Protein AF-A0A9P1H1B0-F1 (afdb_monomer)

InterPro domains:
  IPR007763 NADH dehydrogenase [ubiquinone] 1 alpha subcomplex subunit 12 [PF05071] (18-90)
  IPR007763 NADH dehydrogenase [ubiquinone] 1 alpha subcomplex subunit 12 [PTHR12910] (19-89)

Secondary structure (DSSP, 8-state):
---HHHHHHHHHHH-HHHHHHHHHTTTTT-----SSSS--GGGS-HHHHHHHTTS-SS-TTT-TTT---PPPPPPP-TTSTT-------S------

Solvent-accessible surface area (backbone atoms only — not comparable to full-atom values): 6496 Å² total; per-residue (Å²): 137,88,52,74,70,61,53,53,56,48,37,72,72,60,32,68,70,55,43,54,52,46,64,76,41,67,81,72,79,58,87,84,85,73,96,52,92,82,79,54,83,57,67,52,40,69,44,53,42,36,32,64,71,66,73,36,92,61,47,36,91,77,32,78,82,50,57,60,93,63,79,78,73,74,55,78,36,77,97,48,94,74,35,90,74,89,76,82,89,70,78,90,80,82,86,132

Foldseek 3Di:
DDDPVNLVVVCVVQDVVVSVVCVVCVLVPDDDDDPDPPDDPQQDWPQQNCCSRVVDVDGLVPDPVSVDPDDRRDGAQPPHPPHDDDDDPDDDDDDD

Radius of gyration: 22.15 Å; Cα contacts (8 Å, |Δi|>4): 44; chains: 1; bounding box: 44×42×66 Å

pLDDT: mean 83.93, std 8.17, range [50.97, 95.06]

Organism: NCBI:txid1442378

Mean predicted aligned error: 9.66 Å

Nearest PDB structures (foldseek):
  7zmb-assembly1_h  TM=6.764E-01  e=3.390E-08  Thermochaetoides thermophila DSM 1495
  7o71-assembly1_h  TM=6.445E-01  e=1.477E-06  Yarrowia lipolytica
  8esz-assembly1_AN  TM=8.917E-01  e=9.721E-04  Drosophila melanogaster
  8uev-assembly1_1q  TM=8.331E-01  e=3.655E-03  Sus scrofa
  7a24-assembly1_U  TM=6.943E-01  e=1.943E-01  Brassica oleracea

Structure (mmCIF, N/CA/C/O backbone):
data_AF-A0A9P1H1B0-F1
#
_entry.id   AF-A0A9P1H1B0-F1
#
loop_
_atom_site.group_PDB
_atom_site.id
_atom_site.type_symbol
_atom_site.label_atom_id
_atom_site.label_alt_id
_atom_site.label_comp_id
_atom_site.label_asym_id
_atom_site.label_entity_id
_atom_site.label_seq_id
_atom_site.pdbx_PDB_ins_code
_atom_site.Cartn_x
_atom_site.Cartn_y
_atom_site.Cartn_z
_atom_site.occupancy
_atom_site.B_iso_or_equiv
_atom_site.auth_seq_id
_atom_site.auth_comp_id
_atom_site.auth_asym_id
_atom_site.auth_atom_id
_atom_site.pdbx_PDB_model_num
ATOM 1 N N . MET A 1 1 ? -8.130 12.965 14.353 1.00 50.97 1 MET A N 1
ATOM 2 C CA . MET A 1 1 ? -7.735 13.015 15.782 1.00 50.97 1 MET A CA 1
ATOM 3 C C . MET A 1 1 ? -8.952 12.721 16.649 1.00 50.97 1 MET A C 1
ATOM 5 O O . MET A 1 1 ? -10.010 13.283 16.395 1.00 50.97 1 MET A O 1
ATOM 9 N N . SER A 1 2 ? -8.843 11.816 17.622 1.00 61.91 2 SER A N 1
ATOM 10 C CA . SER A 1 2 ? -9.930 11.478 18.554 1.00 61.91 2 SER A CA 1
ATOM 11 C C . SER A 1 2 ? -10.090 12.547 19.642 1.00 61.91 2 SER A C 1
ATOM 13 O O . SER A 1 2 ? -9.098 12.958 20.237 1.00 61.91 2 SER A O 1
ATOM 15 N N . THR A 1 3 ? -11.321 12.972 19.938 1.00 80.62 3 THR A N 1
ATOM 16 C CA . THR A 1 3 ? -11.636 13.916 21.025 1.00 80.62 3 THR A CA 1
ATOM 17 C C . THR A 1 3 ? -11.958 13.182 22.333 1.00 80.62 3 THR A C 1
ATOM 19 O O . THR A 1 3 ? -12.636 12.154 22.317 1.00 80.62 3 THR A O 1
ATOM 22 N N . LEU A 1 4 ? -11.520 13.732 23.476 1.00 81.62 4 LEU A N 1
ATOM 23 C CA . LEU A 1 4 ? -11.763 13.197 24.831 1.00 81.62 4 LEU A CA 1
ATOM 24 C C . LEU A 1 4 ? -13.214 12.717 25.086 1.00 81.62 4 LEU A C 1
ATOM 26 O O . LEU A 1 4 ? -13.386 11.589 25.556 1.00 81.62 4 LEU A O 1
ATOM 30 N N . PRO A 1 5 ? -14.271 13.481 24.736 1.00 84.06 5 PRO A N 1
ATOM 31 C CA . PRO A 1 5 ? -15.651 13.025 24.935 1.00 84.06 5 PRO A CA 1
ATOM 32 C C . PRO A 1 5 ? -16.043 11.821 24.061 1.00 84.06 5 PRO A C 1
ATOM 34 O O . PRO A 1 5 ? -16.783 10.946 24.516 1.00 84.06 5 PRO A O 1
ATOM 37 N N . ARG A 1 6 ? -15.530 11.725 22.825 1.00 76.94 6 ARG A N 1
ATOM 38 C CA . ARG A 1 6 ? -15.791 10.583 21.929 1.00 76.94 6 ARG A CA 1
ATOM 39 C C . ARG A 1 6 ? -15.137 9.310 22.471 1.00 76.94 6 ARG A C 1
ATOM 41 O O . ARG A 1 6 ? -15.746 8.244 22.423 1.00 76.94 6 ARG A O 1
ATOM 48 N N . THR A 1 7 ? -13.946 9.437 23.050 1.00 81.31 7 THR A N 1
ATOM 49 C CA . THR A 1 7 ? -13.235 8.337 23.711 1.00 81.31 7 THR A CA 1
ATOM 50 C C . THR A 1 7 ? -14.000 7.816 24.928 1.00 81.31 7 THR A C 1
ATOM 52 O O . THR A 1 7 ? -14.205 6.610 25.047 1.00 81.31 7 THR A O 1
ATOM 55 N N . LEU A 1 8 ? -14.500 8.705 25.793 1.00 83.50 8 LEU A N 1
ATOM 56 C CA . LEU A 1 8 ? -15.230 8.307 27.002 1.00 83.50 8 LEU A CA 1
ATOM 57 C C . LEU A 1 8 ? -16.591 7.657 26.687 1.00 83.50 8 LEU A C 1
ATOM 59 O O . LEU A 1 8 ? -16.972 6.667 27.314 1.00 83.50 8 LEU A O 1
ATOM 63 N N . SER A 1 9 ? -17.307 8.172 25.680 1.00 82.75 9 SER A N 1
ATOM 64 C CA . SER A 1 9 ? -18.567 7.579 25.207 1.00 82.75 9 SER A CA 1
ATOM 65 C C . SER A 1 9 ? -18.361 6.165 24.649 1.00 82.75 9 SER A C 1
ATOM 67 O O . SER A 1 9 ? -19.117 5.249 24.979 1.00 82.75 9 SER A O 1
ATOM 69 N N . ASN A 1 10 ? -17.298 5.961 23.864 1.00 77.31 10 ASN A N 1
ATOM 70 C CA . ASN A 1 10 ? -16.941 4.643 23.339 1.00 77.31 10 ASN A CA 1
ATOM 71 C C . ASN A 1 10 ? -16.511 3.676 24.453 1.00 77.31 10 ASN A C 1
ATOM 73 O O . ASN A 1 10 ? -16.943 2.526 24.449 1.00 77.31 10 ASN A O 1
ATOM 77 N N . LEU A 1 11 ? -15.745 4.146 25.445 1.00 83.56 11 LEU A N 1
ATOM 78 C CA . LEU A 1 11 ? -15.322 3.343 26.597 1.00 83.56 11 LEU A CA 1
ATOM 79 C C . LEU A 1 11 ? -16.516 2.813 27.406 1.00 83.56 11 LEU A C 1
ATOM 81 O O . LEU A 1 11 ? -16.534 1.644 27.783 1.00 83.56 11 LEU A O 1
ATOM 85 N N . ARG A 1 12 ? -17.539 3.649 27.637 1.00 84.31 12 ARG A N 1
ATOM 86 C CA . ARG A 1 12 ? -18.764 3.243 28.348 1.00 84.31 12 ARG A CA 1
ATOM 87 C C . ARG A 1 12 ? -19.589 2.225 27.558 1.00 84.31 12 ARG A C 1
ATOM 89 O 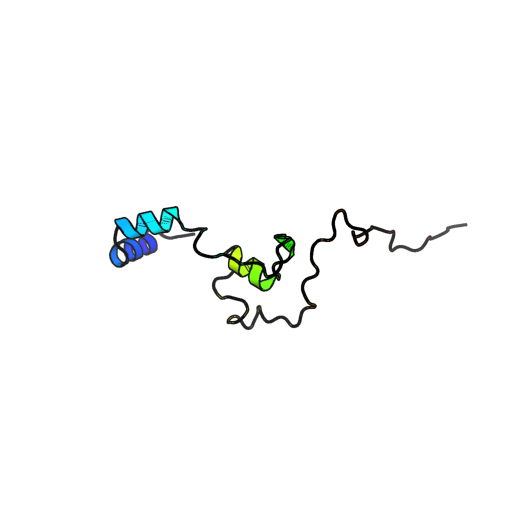O . ARG A 1 12 ? -20.214 1.363 28.163 1.00 84.31 12 ARG A O 1
ATOM 96 N N . LYS A 1 13 ? -19.618 2.341 26.228 1.00 81.75 13 LYS A N 1
ATOM 97 C CA . LYS A 1 13 ? -20.386 1.440 25.354 1.00 81.75 13 LYS A CA 1
ATOM 98 C C . LYS A 1 13 ? -19.725 0.076 25.169 1.00 81.75 13 LYS A C 1
ATOM 100 O O . LYS A 1 13 ? -20.428 -0.923 25.126 1.00 81.75 13 LYS A O 1
ATOM 105 N N . VAL A 1 14 ? -18.402 0.049 25.026 1.00 82.62 14 VAL A N 1
ATOM 106 C CA . VAL A 1 14 ? -17.633 -1.165 24.706 1.00 82.62 14 VAL A CA 1
ATOM 107 C C . VAL A 1 14 ? -17.131 -1.873 25.969 1.00 82.62 14 VAL A C 1
ATOM 109 O O . VAL A 1 14 ? -16.951 -3.082 25.961 1.00 82.62 14 VAL A O 1
ATOM 112 N N . G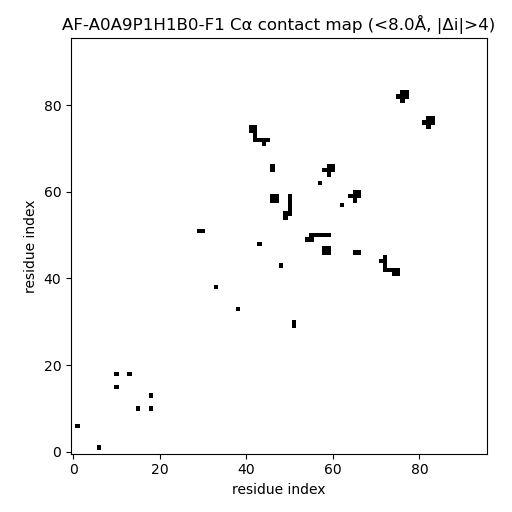LY A 1 15 ? -16.946 -1.145 27.072 1.00 86.69 15 GLY A N 1
ATOM 113 C CA . GLY A 1 15 ? -16.338 -1.672 28.290 1.00 86.69 15 GLY A CA 1
ATOM 114 C C . GLY A 1 15 ? -14.808 -1.596 28.258 1.00 86.69 15 GLY A C 1
ATOM 115 O O . GLY A 1 15 ? -14.168 -1.666 27.210 1.00 86.69 15 GLY A O 1
ATOM 116 N N . ILE A 1 16 ? -14.200 -1.437 29.438 1.00 83.25 16 ILE A N 1
ATOM 117 C CA . ILE A 1 16 ? -12.761 -1.151 29.591 1.00 83.25 16 ILE A CA 1
ATOM 118 C C . ILE A 1 16 ? -11.880 -2.259 28.991 1.00 83.25 16 ILE A C 1
ATOM 120 O O . ILE A 1 16 ? -10.918 -1.962 28.286 1.00 83.25 16 ILE A O 1
ATOM 124 N N . LYS A 1 17 ? -12.209 -3.535 29.236 1.00 79.62 17 LYS A N 1
ATOM 125 C CA . LYS A 1 17 ? -11.406 -4.678 28.763 1.00 79.62 17 LYS A CA 1
ATOM 126 C C . LYS A 1 17 ? -11.380 -4.765 27.236 1.00 79.62 17 LYS A C 1
ATOM 128 O O . LYS A 1 17 ? -10.307 -4.889 26.649 1.00 79.62 17 LYS A O 1
ATOM 133 N N . ASP A 1 18 ? -12.543 -4.648 26.605 1.00 78.25 18 ASP A N 1
ATOM 134 C CA . ASP A 1 18 ? -12.667 -4.731 25.150 1.00 78.25 18 ASP A CA 1
ATOM 135 C C . ASP A 1 18 ? -12.117 -3.485 24.455 1.00 78.25 18 ASP A C 1
ATOM 137 O O . ASP A 1 18 ? -11.532 -3.600 23.382 1.00 78.25 18 ASP A O 1
ATOM 141 N N . TYR A 1 19 ? -12.180 -2.315 25.098 1.00 78.50 19 TYR A N 1
ATOM 142 C CA . TYR A 1 19 ? -11.521 -1.104 24.611 1.00 78.50 19 TYR A CA 1
ATOM 143 C C . TYR A 1 19 ? -9.995 -1.262 24.548 1.00 78.50 19 TYR A C 1
ATOM 145 O O . TYR A 1 19 ? -9.387 -0.993 23.513 1.00 78.50 19 TYR A O 1
ATOM 153 N N . PHE A 1 20 ? -9.361 -1.748 25.622 1.00 79.94 20 PHE A N 1
ATOM 154 C CA . PHE A 1 20 ? -7.916 -2.005 25.611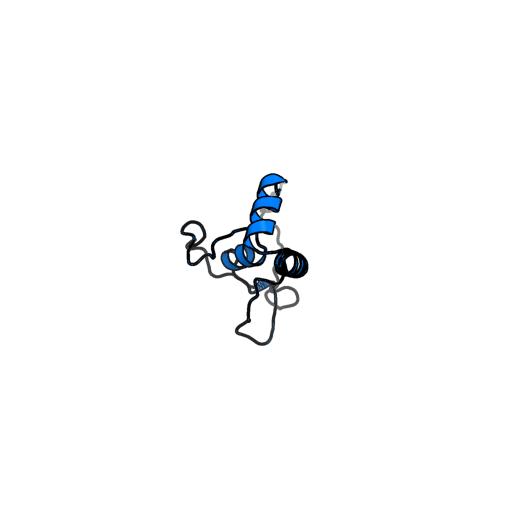 1.00 79.94 20 PHE A CA 1
ATOM 155 C C . PHE A 1 20 ? -7.537 -3.095 24.609 1.00 79.94 20 PHE A C 1
ATOM 157 O O . PHE A 1 20 ? -6.529 -2.969 23.916 1.00 79.94 20 PHE A O 1
ATOM 164 N N . LYS A 1 21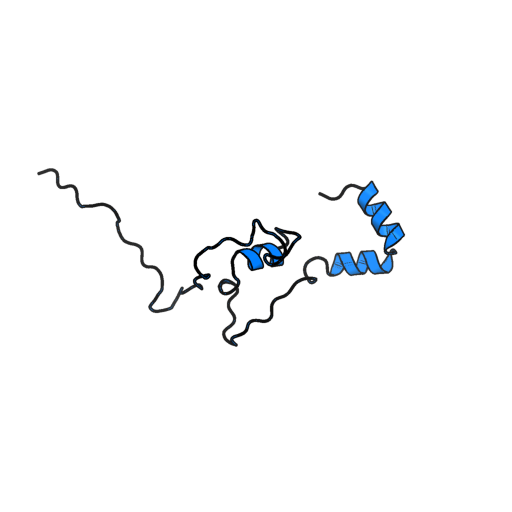 ? -8.370 -4.129 24.463 1.00 79.81 21 LYS A N 1
ATOM 165 C CA . LYS A 1 21 ? -8.174 -5.152 23.435 1.00 79.81 21 LYS A CA 1
ATOM 166 C C . LYS A 1 21 ? -8.241 -4.545 22.030 1.00 79.81 21 LYS A C 1
ATOM 168 O O . LYS A 1 21 ? -7.342 -4.772 21.232 1.00 79.81 21 LYS A O 1
ATOM 173 N N . GLN A 1 22 ? -9.232 -3.707 21.736 1.00 77.62 22 GLN A N 1
ATOM 174 C CA . GLN A 1 22 ? -9.337 -3.000 20.453 1.00 77.62 22 GLN A CA 1
ATOM 175 C C . GLN A 1 22 ? -8.145 -2.071 20.194 1.00 77.62 22 GLN A C 1
ATOM 177 O O . GLN A 1 22 ? -7.636 -2.037 19.077 1.00 77.62 22 GLN A O 1
ATOM 182 N N . MET A 1 23 ? -7.657 -1.369 21.219 1.00 76.62 23 MET A N 1
ATOM 183 C CA . MET A 1 23 ? -6.460 -0.525 21.117 1.00 76.62 23 MET A CA 1
ATOM 184 C C . MET A 1 23 ? -5.204 -1.331 20.762 1.00 76.62 23 MET A C 1
ATOM 186 O O . MET A 1 23 ? -4.399 -0.869 19.959 1.00 76.62 23 MET A O 1
ATOM 190 N N . LEU A 1 24 ? -5.055 -2.550 21.293 1.00 78.69 24 LEU A N 1
ATOM 191 C CA . LEU A 1 24 ? -3.926 -3.432 20.972 1.00 78.69 24 LEU A CA 1
ATOM 192 C C . LEU A 1 24 ? -3.979 -3.992 19.538 1.00 78.69 24 LEU A C 1
ATOM 194 O O . LEU A 1 24 ? -2.936 -4.306 18.967 1.00 78.69 24 LEU A O 1
ATOM 198 N N . TYR A 1 25 ? -5.169 -4.100 18.939 1.00 79.19 25 TYR A N 1
ATOM 199 C CA . TYR A 1 25 ? -5.370 -4.693 17.608 1.00 79.19 25 TYR A CA 1
ATOM 200 C C . TYR A 1 25 ? -5.813 -3.689 16.537 1.00 79.19 25 TYR A C 1
ATOM 202 O O . TYR A 1 25 ? -6.257 -4.103 15.468 1.00 79.19 25 TYR A O 1
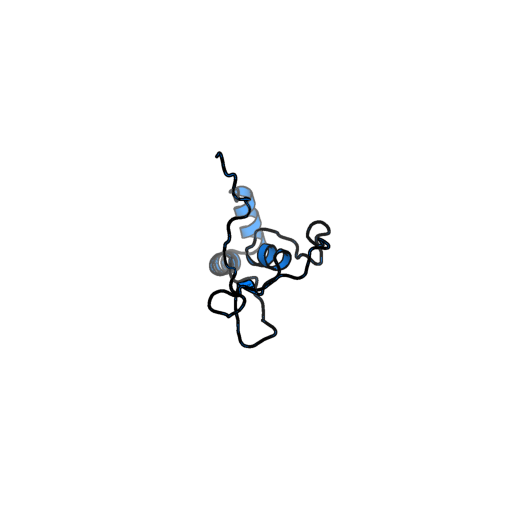ATOM 210 N N . ILE A 1 26 ? -5.660 -2.382 16.776 1.00 76.94 26 ILE A N 1
ATOM 211 C CA . ILE A 1 26 ? -6.287 -1.328 15.960 1.00 76.94 26 ILE A CA 1
ATOM 212 C C . ILE A 1 26 ? -5.916 -1.381 14.465 1.00 76.94 26 ILE A C 1
ATOM 214 O O . ILE A 1 26 ? -6.740 -1.057 13.618 1.00 76.94 26 ILE A O 1
ATOM 218 N N . VAL A 1 27 ? -4.712 -1.858 14.126 1.00 84.00 27 VAL A N 1
ATOM 219 C CA . VAL A 1 27 ? -4.236 -1.992 12.733 1.00 84.00 27 VAL A CA 1
ATOM 220 C C . VAL A 1 27 ? -4.433 -3.411 12.178 1.00 84.00 27 VAL A C 1
ATOM 222 O O . VAL A 1 27 ? -4.366 -3.620 10.971 1.00 84.00 27 VAL A O 1
ATOM 225 N N . ARG A 1 28 ? -4.758 -4.401 13.018 1.00 85.75 28 ARG A N 1
ATOM 226 C CA . ARG A 1 28 ? -4.907 -5.813 12.611 1.00 85.75 28 ARG A CA 1
ATOM 227 C C . ARG A 1 28 ? -6.347 -6.231 12.302 1.00 85.75 28 ARG A C 1
ATOM 229 O O . ARG A 1 28 ? -6.640 -7.418 12.252 1.00 85.75 28 ARG A O 1
ATOM 236 N N . THR A 1 29 ? -7.252 -5.274 12.109 1.00 87.00 29 THR A N 1
ATOM 237 C CA . THR A 1 29 ? -8.669 -5.568 11.830 1.00 87.00 29 THR A CA 1
ATOM 238 C C . THR A 1 29 ? -8.973 -5.846 10.356 1.00 87.00 29 THR A C 1
ATOM 240 O O . THR A 1 29 ? -10.042 -6.365 10.053 1.00 87.00 29 THR A O 1
ATOM 243 N N . ARG A 1 30 ? -8.050 -5.520 9.441 1.00 91.00 30 ARG A N 1
ATOM 244 C CA . ARG A 1 30 ? -8.191 -5.705 7.989 1.00 91.00 30 ARG A CA 1
ATOM 245 C C . ARG A 1 30 ? -6.991 -6.489 7.455 1.00 91.00 30 ARG A C 1
ATOM 247 O O . ARG A 1 30 ? -5.860 -6.213 7.850 1.00 91.00 30 ARG A O 1
ATOM 254 N N . TRP A 1 31 ? -7.239 -7.451 6.571 1.00 90.31 31 TRP A N 1
ATOM 255 C CA . TRP A 1 31 ? -6.212 -8.255 5.905 1.00 90.31 31 TRP A CA 1
ATOM 256 C C . TRP A 1 31 ? -6.667 -8.653 4.495 1.00 90.31 31 TRP A C 1
ATOM 258 O O . TRP A 1 31 ? -7.844 -8.518 4.159 1.00 90.31 31 TRP A O 1
ATOM 268 N N . VAL A 1 32 ? -5.725 -9.125 3.675 1.00 91.25 32 VAL A N 1
ATOM 269 C CA . VAL A 1 32 ? -5.987 -9.708 2.351 1.00 91.25 32 VAL A CA 1
ATOM 270 C C . VAL A 1 32 ? -5.333 -11.075 2.265 1.00 91.25 32 VAL A C 1
ATOM 272 O O . VAL A 1 32 ? -4.185 -11.251 2.669 1.00 91.25 32 VAL A O 1
ATOM 275 N N . GLU A 1 33 ? -6.072 -12.018 1.694 1.00 91.56 33 GLU A N 1
ATOM 276 C CA . GLU A 1 33 ? -5.552 -13.291 1.216 1.00 91.56 33 GLU A CA 1
ATOM 277 C C . GLU A 1 33 ? -5.308 -13.172 -0.289 1.00 91.56 33 GLU A C 1
ATOM 279 O O . GLU A 1 33 ? -6.214 -12.861 -1.064 1.00 91.56 33 GLU A O 1
ATOM 284 N N . TYR A 1 34 ? -4.061 -13.364 -0.704 1.00 89.19 34 TYR A N 1
ATOM 285 C CA . TYR A 1 34 ? -3.678 -13.279 -2.108 1.00 89.19 34 TYR A CA 1
ATOM 286 C C . TYR A 1 34 ? -4.043 -14.570 -2.843 1.00 89.19 34 TYR A C 1
ATOM 288 O O . TYR A 1 34 ? -3.855 -15.670 -2.330 1.00 89.19 34 TYR A O 1
ATOM 296 N N . ALA A 1 35 ? -4.501 -14.441 -4.088 1.00 85.00 35 ALA A N 1
ATOM 297 C CA . ALA A 1 35 ? -4.906 -15.590 -4.899 1.00 85.00 35 ALA A CA 1
ATOM 298 C C . ALA A 1 35 ? -3.728 -16.446 -5.411 1.00 85.00 35 ALA A C 1
ATOM 300 O O . ALA A 1 35 ? -3.920 -17.609 -5.761 1.00 85.00 35 ALA A O 1
ATOM 301 N N . LYS A 1 36 ? -2.518 -15.879 -5.507 1.00 84.75 36 LYS A N 1
ATOM 302 C CA . LYS A 1 36 ? -1.306 -16.559 -5.993 1.00 84.75 36 LYS A CA 1
ATOM 303 C C . LYS A 1 36 ? -0.270 -16.626 -4.884 1.00 84.75 36 LYS A C 1
ATOM 305 O O . LYS A 1 36 ? -0.114 -15.652 -4.166 1.00 84.75 36 LYS A O 1
ATOM 310 N N . HIS A 1 37 ? 0.467 -17.735 -4.816 1.00 79.12 37 HIS A N 1
ATOM 311 C CA . HIS A 1 37 ? 1.447 -18.008 -3.757 1.00 79.12 37 HIS A CA 1
ATOM 312 C C . HIS A 1 37 ? 2.704 -17.110 -3.799 1.00 79.12 37 HIS A C 1
ATOM 314 O O . HIS A 1 37 ? 3.453 -17.048 -2.828 1.00 79.12 37 HIS A O 1
ATOM 320 N N . ASP A 1 38 ? 2.960 -16.422 -4.914 1.00 83.00 38 ASP A N 1
ATOM 321 C CA . ASP A 1 38 ? 4.054 -15.452 -5.028 1.00 83.00 38 ASP A CA 1
ATOM 322 C C . ASP A 1 38 ? 3.548 -14.070 -4.597 1.00 83.00 38 ASP A C 1
ATOM 324 O O . ASP A 1 38 ? 3.017 -13.297 -5.401 1.00 83.00 38 ASP A O 1
ATOM 328 N N . TYR A 1 39 ? 3.575 -13.839 -3.285 1.00 83.50 39 TYR A N 1
ATOM 329 C CA . TYR A 1 39 ? 2.909 -12.712 -2.640 1.00 83.50 39 TYR A CA 1
ATOM 330 C C . TYR A 1 39 ? 3.732 -11.425 -2.754 1.00 83.50 39 TYR A C 1
ATOM 332 O O . TYR A 1 39 ? 4.859 -11.357 -2.269 1.00 83.50 39 TYR A O 1
ATOM 340 N N . ASP A 1 40 ? 3.129 -10.371 -3.305 1.00 86.38 40 ASP A N 1
ATOM 341 C CA . ASP A 1 40 ? 3.698 -9.021 -3.307 1.00 86.38 40 ASP A CA 1
ATOM 342 C C . ASP A 1 40 ? 2.610 -8.001 -2.942 1.00 86.38 40 ASP A C 1
ATOM 344 O O . ASP A 1 40 ? 1.500 -8.029 -3.477 1.00 86.38 40 ASP A O 1
ATOM 348 N N . ALA A 1 41 ? 2.939 -7.072 -2.043 1.00 86.75 41 ALA A N 1
ATOM 349 C CA . ALA A 1 41 ? 2.055 -5.987 -1.628 1.00 86.75 41 ALA A CA 1
ATOM 350 C C . ALA A 1 41 ? 1.618 -5.096 -2.802 1.00 86.75 41 ALA A C 1
ATOM 352 O O . ALA A 1 41 ? 0.531 -4.518 -2.763 1.00 86.75 41 ALA A O 1
ATOM 353 N N . ALA A 1 42 ? 2.425 -5.020 -3.866 1.00 86.50 42 ALA A N 1
ATOM 354 C CA . ALA A 1 42 ? 2.088 -4.284 -5.082 1.00 86.50 42 ALA A CA 1
ATOM 355 C C . ALA A 1 42 ? 0.988 -4.947 -5.936 1.00 86.50 42 ALA A C 1
ATOM 357 O O . ALA A 1 42 ? 0.544 -4.356 -6.917 1.00 86.50 42 ALA A O 1
ATOM 358 N N . GLN A 1 43 ? 0.539 -6.163 -5.598 1.00 88.62 43 GLN A N 1
ATOM 359 C CA . GLN A 1 43 ? -0.567 -6.836 -6.292 1.00 88.62 43 GLN A CA 1
ATOM 360 C C . GLN A 1 43 ? -1.947 -6.334 -5.851 1.00 88.62 43 GLN A C 1
ATOM 362 O O . GLN A 1 43 ? -2.943 -6.618 -6.517 1.00 88.62 43 GLN A O 1
ATOM 367 N N . VAL A 1 44 ? -2.028 -5.623 -4.724 1.00 89.38 44 VAL A N 1
ATOM 368 C CA . VAL A 1 44 ? -3.294 -5.079 -4.231 1.00 89.38 44 VAL A CA 1
ATOM 369 C C . VAL A 1 44 ? -3.710 -3.902 -5.110 1.00 89.38 44 VAL A C 1
ATOM 371 O O . VAL A 1 44 ? -2.957 -2.947 -5.286 1.00 89.38 44 VAL A O 1
ATOM 374 N N . ASP A 1 45 ? -4.934 -3.954 -5.631 1.00 88.12 45 ASP A N 1
ATOM 375 C CA . ASP A 1 45 ? -5.510 -2.859 -6.409 1.00 88.12 45 ASP A CA 1
ATOM 376 C C . ASP A 1 45 ? -5.548 -1.543 -5.598 1.00 88.12 45 ASP A C 1
ATOM 378 O O . ASP A 1 45 ? -5.810 -1.588 -4.391 1.00 88.12 45 ASP A O 1
ATOM 382 N N . PRO A 1 46 ? -5.338 -0.365 -6.217 1.00 87.94 46 PRO A N 1
ATOM 383 C CA . PRO A 1 46 ? -5.271 0.909 -5.501 1.00 87.94 46 PRO A CA 1
ATOM 384 C C . PRO A 1 46 ? -6.466 1.198 -4.580 1.00 87.94 46 PRO A C 1
ATOM 386 O O . PRO A 1 46 ? -6.274 1.715 -3.477 1.00 87.94 46 PRO A O 1
ATOM 389 N N . GLY A 1 47 ? -7.692 0.842 -4.985 1.00 88.62 47 GLY A N 1
ATOM 390 C CA . GLY A 1 47 ? -8.881 1.063 -4.155 1.00 88.62 47 GLY A CA 1
ATOM 391 C C . GLY A 1 47 ? -8.883 0.186 -2.901 1.00 88.62 47 GLY A C 1
ATOM 392 O O . GLY A 1 47 ? -9.177 0.649 -1.796 1.00 88.62 47 GLY A O 1
ATOM 393 N N . TRP A 1 48 ? -8.489 -1.079 -3.051 1.00 89.94 48 TRP A N 1
ATOM 394 C CA . TRP A 1 48 ? -8.344 -2.014 -1.934 1.00 89.94 48 TRP A CA 1
ATOM 395 C C . TRP A 1 48 ? -7.148 -1.673 -1.045 1.00 89.94 48 TRP A C 1
ATOM 397 O O . TRP A 1 48 ? -7.235 -1.824 0.173 1.00 89.94 48 TRP A O 1
ATOM 407 N N . HIS A 1 49 ? -6.067 -1.146 -1.622 1.00 90.81 49 HIS A N 1
ATOM 408 C CA . HIS A 1 49 ? -4.902 -0.668 -0.886 1.00 90.81 49 HIS A CA 1
ATOM 409 C C . HIS A 1 49 ? -5.278 0.485 0.055 1.00 90.81 49 HIS A C 1
ATOM 411 O O . HIS A 1 49 ? -4.922 0.463 1.232 1.00 90.81 49 HIS A O 1
ATOM 417 N N . ALA A 1 50 ? -6.073 1.450 -0.422 1.00 90.38 50 ALA A N 1
ATOM 418 C CA . ALA A 1 50 ? -6.551 2.560 0.402 1.00 90.38 50 ALA A CA 1
ATOM 419 C C . ALA A 1 50 ? -7.437 2.106 1.571 1.00 90.38 50 ALA A C 1
ATOM 421 O O . ALA A 1 50 ? -7.317 2.615 2.689 1.00 90.38 50 ALA A O 1
ATOM 422 N N . TRP A 1 51 ? -8.290 1.111 1.336 1.00 91.31 51 TRP A N 1
ATOM 423 C CA . TRP A 1 51 ? -9.103 0.515 2.388 1.00 91.31 51 TRP A CA 1
ATOM 424 C C . TRP A 1 51 ? -8.259 -0.285 3.396 1.00 91.31 51 TRP A C 1
ATOM 426 O O . TRP A 1 51 ? -8.443 -0.134 4.604 1.00 91.31 51 TRP A O 1
ATOM 436 N N . LEU A 1 52 ? -7.288 -1.084 2.948 1.00 91.69 52 LEU A N 1
ATOM 437 C CA . LEU A 1 52 ? -6.398 -1.830 3.849 1.00 91.69 52 LEU A CA 1
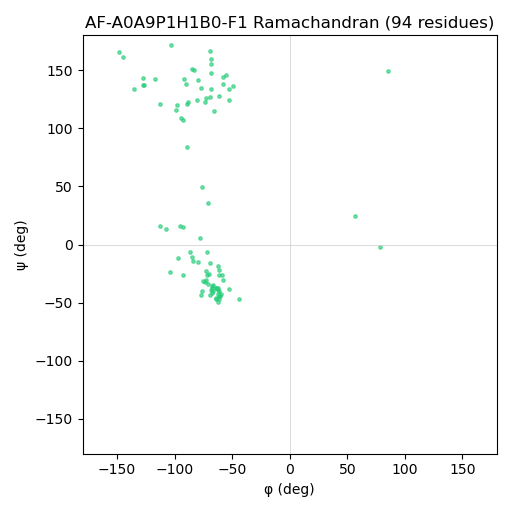ATOM 438 C C . LEU A 1 52 ? -5.526 -0.919 4.712 1.00 91.69 52 LEU A C 1
ATOM 440 O O . LEU A 1 52 ? -5.310 -1.211 5.885 1.00 91.69 52 LEU A O 1
ATOM 444 N N . ALA A 1 53 ? -5.067 0.198 4.151 1.00 91.25 53 ALA A N 1
ATOM 445 C CA . ALA A 1 53 ? -4.243 1.182 4.843 1.00 91.25 53 ALA A CA 1
ATOM 446 C C . ALA A 1 53 ? -5.040 2.109 5.783 1.00 91.25 53 ALA A C 1
ATOM 448 O O . ALA A 1 53 ? -4.472 3.053 6.327 1.00 91.25 53 ALA A O 1
ATOM 449 N N . TYR A 1 54 ? -6.344 1.867 5.976 1.00 90.50 54 TYR A N 1
ATOM 450 C CA . TYR A 1 54 ? -7.244 2.725 6.761 1.00 90.50 54 TYR A CA 1
ATOM 451 C C . TYR A 1 54 ? -7.296 4.185 6.268 1.00 90.50 54 TYR A C 1
ATOM 453 O O . TYR A 1 54 ? -7.644 5.081 7.034 1.00 90.50 54 TYR A O 1
ATOM 461 N N . MET A 1 55 ? -6.982 4.437 4.988 1.00 89.56 55 MET A N 1
ATOM 462 C CA . MET A 1 55 ? -7.162 5.760 4.371 1.00 89.56 55 MET A CA 1
ATOM 463 C C . MET A 1 55 ? -8.642 6.051 4.118 1.00 89.56 55 MET A C 1
ATOM 465 O O . MET A 1 55 ? -9.073 7.198 4.203 1.00 89.56 55 MET A O 1
ATOM 469 N N . VAL A 1 56 ? -9.417 5.001 3.825 1.00 89.12 56 VAL A N 1
ATOM 470 C CA . VAL A 1 56 ? -10.861 5.081 3.591 1.00 89.12 56 VAL A CA 1
ATOM 471 C C . VAL A 1 56 ? -11.599 4.076 4.478 1.00 89.12 56 VAL A C 1
ATOM 473 O O . VAL A 1 56 ? -11.132 2.960 4.737 1.00 89.12 56 VAL A O 1
ATOM 476 N N . ASP A 1 57 ? -12.775 4.483 4.956 1.00 89.62 57 ASP A N 1
ATOM 477 C CA . ASP A 1 57 ? -13.625 3.657 5.815 1.00 89.62 57 ASP A CA 1
ATOM 478 C C . ASP A 1 57 ? -14.380 2.581 5.028 1.00 89.62 57 ASP A C 1
ATOM 480 O O . ASP A 1 57 ? -14.449 1.427 5.458 1.00 89.62 57 ASP A O 1
ATOM 484 N N . LYS A 1 58 ? -14.941 2.953 3.872 1.00 90.00 58 LYS A N 1
ATOM 485 C CA . LYS A 1 58 ? -15.738 2.068 3.018 1.00 90.00 58 LYS A CA 1
ATOM 486 C C . LYS A 1 58 ? -14.844 1.349 1.999 1.00 90.00 58 LYS A C 1
ATOM 488 O O . LYS A 1 58 ? -13.961 1.986 1.427 1.00 90.00 58 LYS A O 1
ATOM 493 N N . PRO A 1 59 ? -15.052 0.044 1.755 1.00 89.94 59 PRO A N 1
ATOM 494 C CA . PRO A 1 59 ? -14.331 -0.670 0.707 1.00 89.94 59 PRO A CA 1
ATOM 495 C C . PRO A 1 59 ? -14.758 -0.181 -0.689 1.00 89.94 59 PRO A C 1
ATOM 497 O O . PRO A 1 59 ? -15.871 0.337 -0.845 1.00 89.94 59 PRO A O 1
ATOM 500 N N . PRO A 1 60 ? -13.933 -0.407 -1.729 1.00 87.88 60 PRO A N 1
ATOM 501 C CA . PRO A 1 60 ? -14.208 0.067 -3.089 1.00 87.88 60 PRO A CA 1
ATOM 502 C C . PRO A 1 60 ? -15.488 -0.517 -3.710 1.00 87.88 60 PRO A C 1
ATOM 504 O O . PRO A 1 60 ? -16.045 0.056 -4.637 1.00 87.88 60 PRO A O 1
ATOM 507 N N . THR A 1 61 ? -16.014 -1.627 -3.185 1.00 87.50 61 THR A N 1
ATOM 508 C CA . THR A 1 61 ? -17.315 -2.182 -3.599 1.00 87.50 61 THR A CA 1
ATOM 509 C C . THR A 1 61 ? -18.507 -1.353 -3.118 1.00 87.50 61 THR A C 1
ATOM 511 O O . THR A 1 61 ? -19.553 -1.378 -3.758 1.00 87.50 61 THR A O 1
ATOM 514 N N . GLN A 1 62 ? -18.367 -0.614 -2.015 1.00 87.94 62 GLN A N 1
ATOM 515 C CA . GLN A 1 62 ? -19.440 0.183 -1.408 1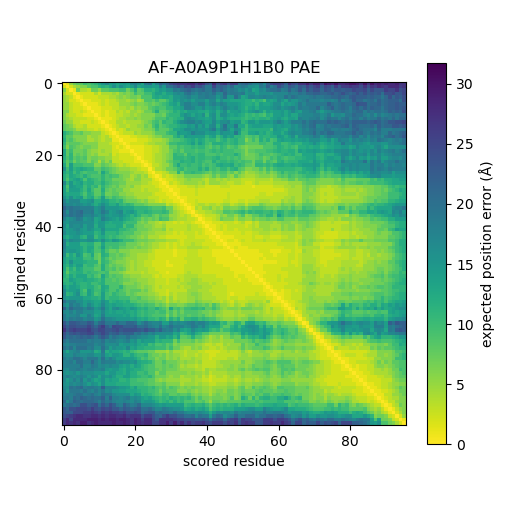.00 87.94 62 GLN A CA 1
ATOM 516 C C . GLN A 1 62 ? -19.295 1.685 -1.672 1.00 87.94 62 GLN A C 1
ATOM 518 O O . GLN A 1 62 ? -20.280 2.418 -1.588 1.00 87.94 62 GLN A O 1
ATOM 523 N N . ASP A 1 63 ? -18.081 2.156 -1.950 1.00 85.31 63 ASP A N 1
ATOM 524 C CA . ASP A 1 63 ? -17.818 3.560 -2.246 1.00 85.31 63 ASP A CA 1
ATOM 525 C C . ASP A 1 63 ? -17.831 3.815 -3.759 1.00 85.31 63 ASP A C 1
ATOM 527 O O . ASP A 1 63 ? -16.917 3.415 -4.479 1.00 85.31 63 ASP A O 1
ATOM 531 N N . GLY A 1 64 ? -18.863 4.511 -4.243 1.00 79.69 64 GLY A N 1
ATOM 532 C CA . GLY A 1 64 ? -19.008 4.843 -5.662 1.00 79.69 64 GLY A CA 1
ATOM 533 C C . GLY A 1 64 ? -17.875 5.712 -6.219 1.00 79.69 64 GLY A C 1
ATOM 534 O O . GLY A 1 64 ? -17.632 5.675 -7.421 1.00 79.69 64 GLY A O 1
ATOM 535 N N . LEU A 1 65 ? -17.145 6.449 -5.371 1.00 80.12 65 LEU A N 1
ATOM 536 C CA . LEU A 1 65 ? -15.980 7.237 -5.797 1.00 80.12 65 LEU A CA 1
ATOM 537 C C . LEU A 1 65 ? -14.756 6.354 -6.069 1.00 80.12 65 LEU A C 1
ATOM 539 O O . LEU A 1 65 ? -13.942 6.661 -6.939 1.00 80.12 65 LEU A O 1
ATOM 543 N N . LEU A 1 66 ? -14.637 5.236 -5.350 1.00 79.31 66 LEU A N 1
ATOM 544 C CA . LEU A 1 66 ? -13.544 4.277 -5.512 1.00 79.31 66 LEU A CA 1
ATOM 545 C C . LEU A 1 66 ? -13.803 3.259 -6.631 1.00 79.31 66 LEU A C 1
ATOM 547 O O . LEU A 1 66 ? -12.869 2.586 -7.063 1.00 79.31 66 LEU A O 1
ATOM 551 N N . GLN A 1 67 ? -15.025 3.188 -7.169 1.00 74.88 67 GLN A N 1
ATOM 552 C CA . GLN A 1 67 ? -15.369 2.404 -8.364 1.00 74.88 67 GLN A CA 1
ATOM 553 C C . GLN A 1 67 ? -14.895 3.088 -9.658 1.00 74.88 67 GLN A C 1
ATOM 555 O O . GLN A 1 67 ? -15.644 3.268 -10.621 1.00 74.88 67 GLN A O 1
ATOM 560 N N . THR A 1 68 ? -13.633 3.511 -9.692 1.00 64.62 68 THR A N 1
ATOM 561 C CA . THR A 1 68 ? -13.057 4.116 -10.894 1.00 64.62 68 THR A CA 1
ATOM 562 C C . THR A 1 68 ? -12.918 3.043 -11.978 1.00 64.62 68 THR A C 1
ATOM 564 O O . THR A 1 68 ? -12.392 1.963 -11.726 1.00 64.62 68 THR A O 1
ATOM 567 N N . LYS A 1 69 ? -13.327 3.350 -13.220 1.00 64.12 69 LYS A N 1
ATOM 568 C CA . LYS A 1 69 ? -13.094 2.521 -14.428 1.00 64.12 69 LYS A CA 1
ATOM 569 C C . LYS A 1 69 ? -11.616 2.522 -14.862 1.00 64.12 69 LYS A C 1
ATOM 571 O O . LYS A 1 69 ? -11.307 2.595 -16.051 1.00 64.12 69 LYS A O 1
ATOM 576 N N . ALA A 1 70 ? -10.698 2.551 -13.902 1.00 63.72 70 ALA A N 1
ATOM 577 C CA . ALA A 1 70 ? -9.274 2.582 -14.163 1.00 63.72 70 ALA A CA 1
ATOM 578 C C . ALA A 1 70 ? -8.839 1.248 -14.775 1.00 63.72 70 ALA A C 1
ATOM 580 O O . ALA A 1 70 ? -9.486 0.213 -14.605 1.00 63.72 70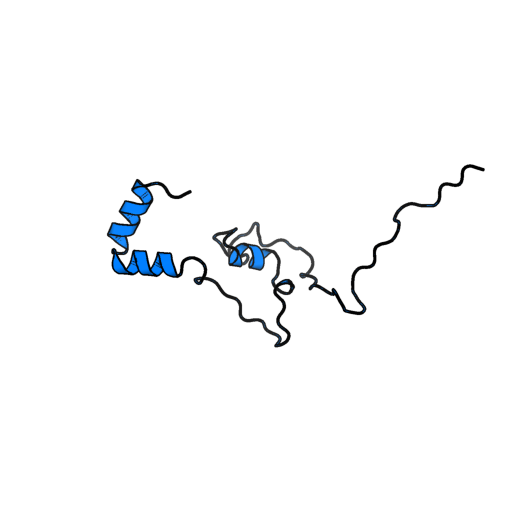 ALA A O 1
ATOM 581 N N . ARG A 1 71 ? -7.729 1.287 -15.515 1.00 66.50 71 ARG A N 1
ATOM 582 C CA . ARG A 1 71 ? -7.068 0.070 -15.987 1.00 66.50 71 ARG A CA 1
ATOM 583 C C . ARG A 1 71 ? -6.754 -0.829 -14.792 1.00 66.50 71 ARG A C 1
ATOM 585 O O . ARG A 1 71 ? -6.426 -0.325 -13.721 1.00 66.50 71 ARG A O 1
ATOM 592 N N . SER A 1 72 ? -6.829 -2.140 -15.007 1.00 73.06 72 SER A N 1
ATOM 593 C CA . SER A 1 72 ? -6.436 -3.136 -14.012 1.00 73.06 72 SER A CA 1
ATOM 594 C C . SER A 1 72 ? -5.056 -2.810 -13.444 1.00 73.06 72 SER A C 1
ATOM 596 O O . SER A 1 72 ? -4.150 -2.453 -14.203 1.00 73.06 72 SER A O 1
ATOM 598 N N . ALA A 1 73 ? -4.911 -2.925 -12.123 1.00 77.62 73 ALA A N 1
ATOM 599 C CA . ALA A 1 73 ? -3.657 -2.667 -11.433 1.00 77.62 73 ALA A CA 1
ATOM 600 C C . ALA A 1 73 ? -2.508 -3.468 -12.065 1.00 77.62 73 ALA A C 1
ATOM 602 O O . ALA A 1 73 ? -2.586 -4.690 -12.212 1.00 77.62 73 ALA A O 1
ATOM 603 N N . ILE A 1 74 ? -1.451 -2.761 -12.466 1.00 84.19 74 ILE A N 1
ATOM 604 C CA . ILE A 1 74 ? -0.234 -3.373 -12.993 1.00 84.19 74 ILE A CA 1
ATOM 605 C C . ILE A 1 74 ? 0.679 -3.645 -11.793 1.00 84.19 74 ILE A C 1
ATOM 607 O O . ILE A 1 74 ? 1.019 -2.692 -11.087 1.00 84.19 74 ILE A O 1
ATOM 611 N N . PRO A 1 75 ? 1.068 -4.905 -11.540 1.00 86.06 75 PRO A N 1
ATOM 612 C CA . PRO A 1 75 ? 1.930 -5.231 -10.414 1.00 86.06 75 PRO A CA 1
ATOM 613 C C . PRO A 1 75 ? 3.347 -4.682 -10.619 1.00 86.06 75 PRO A C 1
ATOM 615 O O . PRO A 1 75 ? 3.746 -4.296 -11.722 1.00 86.06 75 PRO A O 1
ATOM 618 N N . ASN A 1 76 ? 4.135 -4.675 -9.547 1.00 90.62 76 ASN A N 1
ATOM 619 C CA . ASN A 1 76 ? 5.531 -4.270 -9.617 1.00 90.62 76 ASN A CA 1
ATOM 620 C C . ASN A 1 76 ? 6.365 -5.306 -10.392 1.00 90.62 76 ASN A C 1
ATOM 622 O O . ASN A 1 76 ? 6.373 -6.489 -10.067 1.00 90.62 76 ASN A O 1
ATOM 626 N N . TYR A 1 77 ? 7.104 -4.842 -11.400 1.00 91.44 77 TYR A N 1
ATOM 627 C CA . TYR A 1 77 ? 7.985 -5.672 -12.231 1.00 91.44 77 TYR A CA 1
ATOM 628 C C . TYR A 1 77 ? 9.477 -5.458 -11.949 1.00 91.44 77 TYR A C 1
ATOM 630 O O . TYR A 1 77 ? 10.323 -5.885 -12.740 1.00 91.44 77 TYR A O 1
ATOM 638 N N . THR A 1 78 ? 9.826 -4.788 -10.851 1.00 92.19 78 THR A N 1
ATOM 639 C CA . THR A 1 78 ? 11.225 -4.572 -10.455 1.00 92.19 78 THR A CA 1
ATOM 640 C C . THR A 1 78 ? 11.987 -5.902 -10.399 1.00 92.19 78 THR A C 1
ATOM 642 O O . THR A 1 78 ? 11.483 -6.892 -9.882 1.00 92.19 78 THR A O 1
ATOM 645 N N . GLY A 1 79 ? 13.194 -5.947 -10.971 1.00 90.69 79 GLY A N 1
ATOM 646 C CA . GLY A 1 79 ? 14.015 -7.167 -11.028 1.00 90.69 79 GLY A CA 1
ATOM 647 C C . GLY A 1 79 ? 13.605 -8.189 -12.098 1.00 90.69 79 GLY A C 1
ATOM 648 O O . GLY A 1 79 ? 14.294 -9.190 -12.276 1.00 90.69 79 GLY A O 1
ATOM 649 N N . THR A 1 80 ? 12.533 -7.938 -12.855 1.00 91.19 80 THR A N 1
ATOM 650 C CA . THR A 1 80 ? 12.101 -8.792 -13.974 1.00 91.19 80 THR A CA 1
ATOM 651 C C . THR A 1 80 ? 12.463 -8.182 -15.332 1.00 91.19 80 THR A C 1
ATOM 653 O O . THR A 1 80 ? 12.877 -7.025 -15.436 1.00 91.19 80 THR A O 1
ATOM 656 N N . ARG A 1 81 ? 12.268 -8.943 -16.419 1.00 92.69 81 ARG A N 1
ATOM 657 C CA . ARG A 1 81 ? 12.479 -8.438 -17.789 1.00 92.69 81 ARG A CA 1
ATOM 658 C C . ARG A 1 81 ? 11.559 -7.268 -18.154 1.00 92.69 81 ARG A C 1
ATOM 660 O O . ARG A 1 81 ? 11.936 -6.475 -19.010 1.00 92.69 81 ARG A O 1
ATOM 667 N N . SER A 1 82 ? 10.390 -7.161 -17.521 1.00 92.62 82 SER A N 1
ATOM 668 C CA . SER A 1 82 ? 9.410 -6.091 -17.737 1.00 92.62 82 SER A CA 1
ATOM 669 C C . SER A 1 82 ? 9.579 -4.904 -16.782 1.00 92.62 82 SER A C 1
ATOM 671 O O . SER A 1 82 ? 8.674 -4.077 -16.675 1.00 92.62 82 SER A O 1
ATOM 673 N N . ALA A 1 83 ? 10.720 -4.788 -16.091 1.00 93.19 83 ALA A N 1
ATOM 674 C CA . ALA A 1 83 ? 11.035 -3.606 -15.295 1.00 93.19 83 ALA A CA 1
ATOM 675 C C . ALA A 1 83 ? 11.031 -2.337 -16.167 1.00 93.19 83 ALA A C 1
ATOM 677 O O . ALA A 1 83 ? 11.554 -2.332 -17.286 1.00 93.19 83 ALA A O 1
ATOM 678 N N . PHE A 1 84 ? 10.458 -1.253 -15.641 1.00 93.25 84 PHE A N 1
ATOM 679 C CA . PHE A 1 84 ? 10.432 0.033 -16.330 1.00 93.25 84 PHE A CA 1
ATOM 680 C C . PHE A 1 84 ? 11.859 0.546 -16.567 1.00 93.25 84 PHE A C 1
ATOM 682 O O . PHE A 1 84 ? 12.664 0.625 -15.639 1.00 93.25 84 PHE A O 1
ATOM 689 N N . LYS A 1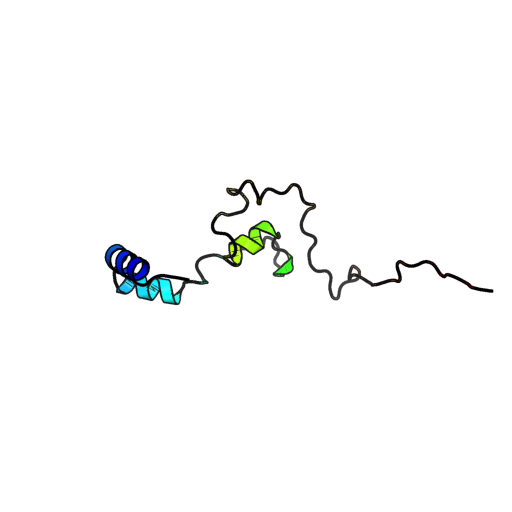 85 ? 12.164 0.904 -17.818 1.00 93.31 85 LYS A N 1
ATOM 690 C CA . LYS A 1 85 ? 13.423 1.541 -18.212 1.00 93.31 85 LYS A CA 1
ATOM 691 C C . LYS A 1 85 ? 13.126 2.960 -18.659 1.00 93.31 85 LYS A C 1
ATOM 693 O O . LYS A 1 85 ? 12.344 3.166 -19.586 1.00 93.31 85 LYS A O 1
ATOM 698 N N . THR A 1 86 ? 13.745 3.923 -17.992 1.00 95.06 86 THR A N 1
ATOM 699 C CA . THR A 1 86 ? 13.637 5.330 -18.361 1.00 95.06 86 THR A CA 1
ATOM 700 C C . THR A 1 86 ? 14.331 5.582 -19.698 1.00 95.06 86 THR A C 1
ATOM 702 O O . THR A 1 86 ? 15.319 4.935 -20.045 1.00 95.06 86 THR A O 1
ATOM 705 N N . TYR A 1 87 ? 13.797 6.530 -20.460 1.00 94.00 87 TYR A N 1
ATOM 706 C CA . TYR A 1 87 ? 14.379 7.015 -21.706 1.00 94.00 87 TYR A CA 1
ATOM 707 C C . TYR A 1 87 ? 14.092 8.511 -21.837 1.00 94.00 87 TYR A C 1
ATOM 709 O O . TYR A 1 87 ? 13.208 9.043 -21.161 1.00 94.00 87 TYR A O 1
ATOM 717 N N . ASN A 1 88 ? 14.854 9.197 -22.687 1.00 92.75 88 ASN A N 1
ATOM 718 C CA . ASN A 1 88 ? 14.611 10.607 -22.958 1.00 92.75 88 ASN A CA 1
ATOM 719 C C . ASN A 1 88 ? 13.361 10.756 -23.837 1.00 92.75 88 ASN A C 1
ATOM 721 O O . ASN A 1 88 ? 13.297 10.182 -24.921 1.00 92.75 88 ASN A O 1
ATOM 725 N N . THR A 1 89 ? 12.375 11.514 -23.366 1.00 94.94 89 THR A N 1
ATOM 726 C CA . THR A 1 89 ? 11.147 11.817 -24.114 1.00 94.94 89 THR A CA 1
ATOM 727 C C . THR A 1 89 ? 11.290 13.034 -25.029 1.00 94.94 89 THR A C 1
ATOM 729 O O . THR A 1 89 ? 10.374 13.322 -25.796 1.00 94.94 89 THR A O 1
ATOM 732 N N . LEU A 1 90 ? 12.417 13.748 -24.958 1.00 92.06 90 LEU A N 1
ATOM 733 C CA . LEU A 1 90 ? 12.735 14.872 -25.831 1.00 92.06 90 LEU A CA 1
ATOM 734 C C . LEU A 1 90 ? 13.361 14.394 -27.142 1.00 92.06 90 LEU A C 1
ATOM 736 O O . LEU A 1 90 ? 14.080 13.395 -27.190 1.00 92.06 90 LEU A O 1
ATOM 740 N N . TYR A 1 91 ? 13.136 15.173 -28.195 1.00 84.38 91 TYR A N 1
ATOM 741 C CA . TYR A 1 91 ? 13.852 15.031 -29.456 1.00 84.38 91 TYR A CA 1
ATOM 742 C C . TYR A 1 91 ? 15.192 15.771 -29.389 1.00 84.38 91 TYR A C 1
ATOM 744 O O . TYR A 1 91 ? 15.324 16.770 -28.679 1.00 84.38 91 TYR A O 1
ATOM 752 N N . LEU A 1 92 ? 16.186 15.284 -30.134 1.00 83.94 92 LEU A N 1
ATOM 753 C CA . LEU A 1 92 ? 17.456 15.988 -30.294 1.00 83.94 92 LEU A CA 1
ATOM 754 C C . LEU A 1 92 ? 17.206 17.296 -31.048 1.00 83.94 92 LEU A C 1
ATOM 756 O O . LEU A 1 92 ? 16.809 17.278 -32.211 1.00 83.94 92 LEU A O 1
ATOM 760 N N . VAL A 1 93 ? 17.438 18.419 -30.376 1.00 80.06 93 VAL A N 1
ATOM 761 C CA . VAL A 1 93 ? 17.498 19.733 -31.015 1.00 80.06 93 VAL A CA 1
ATOM 762 C C . VAL A 1 93 ? 18.960 19.974 -31.360 1.00 80.06 93 VAL A C 1
ATOM 764 O O . VAL A 1 93 ? 19.784 20.163 -30.469 1.00 80.06 93 VAL A O 1
ATOM 767 N N . TYR A 1 94 ? 19.286 19.892 -32.646 1.00 79.31 94 TYR A N 1
ATOM 768 C CA . TYR A 1 94 ? 20.579 20.326 -33.160 1.00 79.31 94 TYR A CA 1
ATOM 769 C C . TYR A 1 94 ? 20.470 21.814 -33.498 1.00 79.31 94 TYR A C 1
ATOM 771 O O . TYR A 1 94 ? 19.610 22.182 -34.294 1.00 79.31 94 TYR A O 1
ATOM 779 N N . ASP A 1 95 ? 21.321 22.643 -32.899 1.00 70.56 95 ASP A N 1
ATOM 780 C CA . ASP A 1 95 ? 21.644 23.967 -33.436 1.00 70.56 95 ASP A CA 1
ATOM 781 C C . ASP A 1 95 ? 22.976 23.798 -34.177 1.00 70.56 95 ASP A C 1
ATOM 783 O O . ASP A 1 95 ? 23.954 23.328 -33.585 1.00 70.56 95 ASP A O 1
ATOM 787 N N . SER A 1 96 ? 22.953 24.002 -35.494 1.00 66.69 96 SER A N 1
ATOM 788 C CA . SER A 1 96 ? 24.093 23.806 -36.402 1.00 66.69 96 SER A CA 1
ATOM 789 C C . SER A 1 96 ? 25.015 25.012 -36.416 1.00 66.69 96 SER A C 1
ATOM 791 O O . SER A 1 96 ? 24.464 26.118 -36.614 1.00 66.69 96 SER A O 1
#

Sequence (96 aa):
MSTLPRTLSNLRKVGIKDYFKQMLYIVRTRWVEYAKHDYDAAQVDPGWHAWLAYMVDKPPTQDGLLQTKARSAIPNYTGTRSAFKTYNTLYLVYDS